Protein AF-A0A3D4LLF5-F1 (afdb_monomer_lite)

Structure (mmCIF, N/CA/C/O backbone):
data_AF-A0A3D4LLF5-F1
#
_entry.id   AF-A0A3D4LLF5-F1
#
loop_
_atom_site.group_PDB
_atom_site.id
_atom_site.type_symbol
_atom_site.label_atom_id
_atom_site.label_alt_id
_atom_site.label_comp_id
_atom_site.label_asym_id
_atom_site.label_entity_id
_atom_site.label_seq_id
_atom_site.pdbx_PDB_ins_code
_atom_site.Cartn_x
_atom_site.Cartn_y
_atom_site.Cartn_z
_atom_site.occupancy
_atom_site.B_iso_or_equiv
_atom_site.auth_seq_id
_atom_site.auth_comp_id
_atom_site.auth_asym_id
_atom_site.auth_atom_id
_atom_site.pdbx_PDB_model_num
ATOM 1 N N . MET A 1 1 ? -33.098 -4.648 10.821 1.00 73.19 1 MET A N 1
ATOM 2 C CA . MET A 1 1 ? -31.675 -4.906 11.107 1.00 73.19 1 MET A CA 1
ATOM 3 C C . MET A 1 1 ? -30.888 -3.994 10.192 1.00 73.19 1 MET A C 1
ATOM 5 O O . MET A 1 1 ? -31.123 -4.055 8.991 1.00 73.19 1 MET A O 1
ATOM 9 N N . ASP A 1 2 ? -30.078 -3.092 10.737 1.00 93.12 2 ASP A N 1
ATOM 10 C CA . ASP A 1 2 ? -29.230 -2.230 9.913 1.00 93.12 2 ASP A CA 1
ATOM 11 C C . ASP A 1 2 ? -27.954 -3.000 9.549 1.00 93.12 2 ASP A C 1
ATOM 13 O O . ASP A 1 2 ? -27.067 -3.206 10.375 1.00 93.12 2 ASP A O 1
ATOM 17 N N . TYR A 1 3 ? -27.881 -3.478 8.306 1.00 96.69 3 TYR A N 1
ATOM 18 C CA . TYR A 1 3 ? -26.723 -4.229 7.818 1.00 96.69 3 TYR A CA 1
ATOM 19 C C . TYR A 1 3 ? -25.443 -3.393 7.787 1.00 96.69 3 TYR A C 1
ATOM 21 O O . TYR A 1 3 ? -24.353 -3.955 7.878 1.00 96.69 3 TYR A O 1
ATOM 29 N N . LYS A 1 4 ? -25.551 -2.064 7.682 1.00 95.75 4 LYS A N 1
ATOM 30 C CA . LYS A 1 4 ? -24.389 -1.176 7.712 1.00 95.75 4 LYS A CA 1
ATOM 31 C C . LYS A 1 4 ? -23.790 -1.127 9.110 1.00 95.75 4 LYS A C 1
ATOM 33 O O . LYS A 1 4 ? -22.574 -1.208 9.250 1.00 95.75 4 LYS A O 1
ATOM 38 N N . GLU A 1 5 ? -24.635 -1.005 10.127 1.00 96.44 5 GLU A N 1
ATOM 39 C CA . GLU A 1 5 ? -24.200 -1.010 11.523 1.00 96.44 5 GLU A CA 1
ATOM 40 C C . GLU A 1 5 ? -23.519 -2.337 11.878 1.00 96.44 5 GLU A C 1
ATOM 42 O O . GLU A 1 5 ? -22.401 -2.327 12.391 1.00 96.44 5 GLU A O 1
ATOM 47 N N . LEU A 1 6 ? -24.114 -3.464 11.470 1.00 96.94 6 LEU A N 1
ATOM 48 C CA . LEU A 1 6 ? -23.526 -4.792 11.661 1.00 96.94 6 LEU A CA 1
ATOM 49 C C . LEU A 1 6 ? -22.173 -4.944 10.946 1.00 96.94 6 LEU A C 1
ATOM 51 O O . LEU A 1 6 ? -21.222 -5.467 11.522 1.00 96.94 6 LEU A O 1
ATOM 55 N N . ALA A 1 7 ? -22.063 -4.480 9.698 1.00 95.69 7 ALA A N 1
ATOM 56 C CA . ALA A 1 7 ? -20.805 -4.534 8.956 1.00 95.69 7 ALA A CA 1
ATOM 57 C C . ALA A 1 7 ? -19.711 -3.694 9.632 1.00 95.69 7 ALA A C 1
ATOM 59 O O . ALA A 1 7 ? -18.576 -4.147 9.749 1.00 95.69 7 ALA A O 1
ATOM 60 N N . LEU A 1 8 ? -20.051 -2.496 10.120 1.00 95.12 8 LEU A N 1
ATOM 61 C CA . LEU A 1 8 ? -19.115 -1.638 10.849 1.00 95.12 8 LEU A CA 1
ATOM 62 C C . LEU A 1 8 ? -18.669 -2.265 12.173 1.00 95.12 8 LEU A C 1
ATOM 64 O O . LEU A 1 8 ? -17.504 -2.129 12.543 1.00 95.12 8 LEU A O 1
ATOM 68 N N . GLU A 1 9 ? -19.572 -2.933 12.886 1.00 96.06 9 GLU A N 1
ATOM 69 C CA . GLU A 1 9 ? -19.248 -3.647 14.121 1.00 96.06 9 GLU A CA 1
ATOM 70 C C . GLU A 1 9 ? -18.303 -4.824 13.855 1.00 96.06 9 GLU A C 1
ATOM 72 O O . GLU A 1 9 ? -17.271 -4.945 14.517 1.00 96.06 9 GLU A O 1
ATOM 77 N N . LEU A 1 10 ? -18.605 -5.654 12.851 1.00 96.06 10 LEU A N 1
ATOM 78 C CA . LEU A 1 10 ? -17.732 -6.755 12.439 1.00 96.06 10 LEU A CA 1
ATOM 79 C C . LEU A 1 10 ? -16.350 -6.239 12.037 1.00 96.06 10 LEU A C 1
ATOM 81 O O . LEU A 1 10 ? -15.342 -6.770 12.492 1.00 96.06 10 LEU A O 1
ATOM 85 N N . HIS A 1 11 ? -16.298 -5.180 11.234 1.00 96.25 11 HIS A N 1
ATOM 86 C CA . HIS A 1 11 ? -15.044 -4.611 10.747 1.00 96.25 11 HIS A CA 1
ATOM 87 C C . HIS A 1 11 ? -14.169 -4.056 11.875 1.00 96.25 11 HIS A C 1
ATOM 89 O O . HIS A 1 11 ? -12.971 -4.299 11.900 1.00 96.25 11 HIS A O 1
ATOM 95 N N . LYS A 1 12 ? -14.759 -3.349 12.848 1.00 95.06 12 LYS A N 1
ATOM 96 C CA . LYS A 1 12 ? -14.021 -2.765 13.985 1.00 95.06 12 LYS A CA 1
ATOM 97 C C . LYS A 1 12 ? -13.471 -3.802 14.962 1.00 95.06 12 LYS A C 1
ATOM 99 O O . LYS A 1 12 ? -12.489 -3.522 15.643 1.00 95.06 12 LYS A O 1
ATOM 104 N N . ASN A 1 13 ? -14.121 -4.959 15.066 1.00 96.69 13 ASN A N 1
ATOM 105 C CA . ASN A 1 13 ? -13.797 -5.983 16.059 1.00 96.69 13 ASN A CA 1
ATOM 106 C C . ASN A 1 13 ? -12.906 -7.111 15.512 1.00 96.69 13 ASN A C 1
ATOM 108 O O . ASN A 1 13 ? -12.638 -8.071 16.232 1.00 96.69 13 ASN A O 1
ATOM 112 N N . ASN A 1 14 ? -12.455 -7.024 14.259 1.00 97.44 14 ASN A N 1
ATOM 113 C CA . ASN A 1 14 ? -11.638 -8.051 13.616 1.00 97.44 14 ASN A CA 1
ATOM 114 C C . ASN A 1 14 ? -10.404 -7.444 12.941 1.00 97.44 14 ASN A C 1
ATOM 116 O O . ASN A 1 14 ? -10.374 -6.261 12.620 1.00 97.44 14 ASN A O 1
ATOM 120 N N . ILE A 1 15 ? -9.388 -8.281 12.716 1.00 97.12 15 ILE A N 1
ATOM 121 C CA . ILE A 1 15 ? -8.206 -7.896 11.941 1.00 97.12 15 ILE A CA 1
ATOM 122 C C . ILE A 1 15 ? -8.589 -7.880 10.462 1.00 97.12 15 ILE A C 1
ATOM 124 O O . ILE A 1 15 ? -9.012 -8.897 9.911 1.00 97.12 15 ILE A O 1
ATOM 128 N N . VAL A 1 16 ? -8.401 -6.734 9.821 1.00 97.25 16 VAL A N 1
ATOM 129 C CA . VAL A 1 16 ? -8.679 -6.520 8.405 1.00 97.25 16 VAL A CA 1
ATOM 130 C C . VAL A 1 16 ? -7.372 -6.616 7.636 1.00 97.25 16 VAL A C 1
ATOM 132 O O . VAL A 1 16 ? -6.422 -5.866 7.888 1.00 97.25 16 VAL A O 1
ATOM 135 N N . VAL A 1 17 ? -7.342 -7.553 6.693 1.00 97.38 17 VAL A N 1
ATOM 136 C CA . VAL A 1 17 ? -6.170 -7.844 5.873 1.00 97.38 17 VAL A CA 1
ATOM 137 C C . VAL A 1 17 ? -6.534 -7.688 4.407 1.00 97.38 17 VAL A C 1
ATOM 139 O O . VAL A 1 17 ? -7.460 -8.345 3.933 1.00 97.38 17 VAL A O 1
ATOM 142 N N . ASP A 1 18 ? -5.776 -6.860 3.697 1.00 97.00 18 ASP A N 1
ATOM 143 C CA . ASP A 1 18 ? -5.736 -6.893 2.238 1.00 97.00 18 ASP A CA 1
ATOM 144 C C . ASP A 1 18 ? -4.524 -7.718 1.796 1.00 97.00 18 ASP A C 1
ATOM 146 O O . ASP A 1 18 ? -3.407 -7.500 2.271 1.00 97.00 18 ASP A O 1
ATOM 150 N N . THR A 1 19 ? -4.737 -8.703 0.927 1.00 96.38 19 THR A N 1
ATOM 151 C CA . THR A 1 19 ? -3.685 -9.639 0.513 1.00 96.38 19 THR A CA 1
ATOM 152 C C . THR A 1 19 ? -3.085 -9.327 -0.856 1.00 96.38 19 THR A C 1
ATOM 154 O O . THR A 1 19 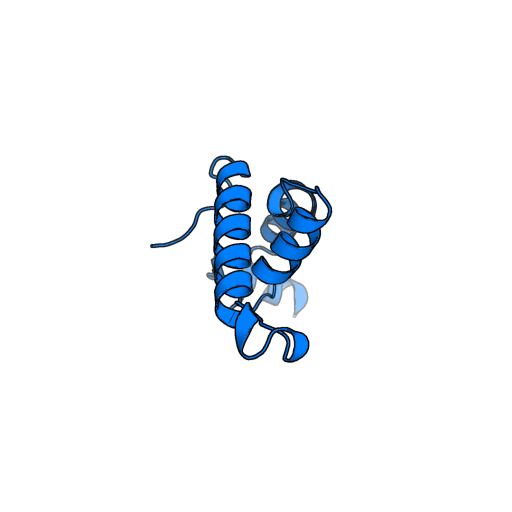? -2.240 -10.099 -1.318 1.00 96.38 19 THR A O 1
ATOM 157 N N . HIS A 1 20 ? -3.538 -8.277 -1.547 1.00 96.38 20 HIS A N 1
ATOM 158 C CA . HIS A 1 20 ? -3.093 -7.998 -2.908 1.00 96.38 20 HIS A CA 1
ATOM 159 C C . HIS A 1 20 ? -3.328 -6.541 -3.333 1.00 96.38 20 HIS A C 1
ATOM 161 O O . HIS A 1 20 ? -4.223 -6.247 -4.127 1.00 96.38 20 HIS A O 1
ATOM 167 N N . LEU A 1 21 ? -2.475 -5.637 -2.849 1.00 96.75 21 LEU A N 1
ATOM 168 C CA . LEU A 1 21 ? -2.447 -4.243 -3.292 1.00 96.75 21 LEU A CA 1
ATOM 169 C C . LEU A 1 21 ? -1.187 -3.967 -4.123 1.00 96.75 21 LEU A C 1
ATOM 171 O O . LEU A 1 21 ? -0.083 -4.204 -3.639 1.00 96.75 21 LEU A O 1
ATOM 175 N N . ASP A 1 22 ? -1.323 -3.376 -5.314 1.00 96.81 22 ASP A N 1
ATOM 176 C CA . ASP A 1 22 ? -0.203 -2.992 -6.204 1.00 96.81 22 ASP A CA 1
ATOM 177 C C . ASP A 1 22 ? 0.597 -1.764 -5.712 1.00 96.81 22 ASP A C 1
ATOM 179 O O . ASP A 1 22 ? 1.055 -0.916 -6.483 1.00 96.81 22 ASP A O 1
ATOM 183 N N . LEU A 1 23 ? 0.792 -1.667 -4.397 1.00 97.25 23 LEU A N 1
ATOM 184 C CA . LEU A 1 23 ? 1.365 -0.512 -3.720 1.00 97.25 23 LEU A CA 1
ATOM 185 C C . LEU A 1 23 ? 2.832 -0.287 -4.105 1.00 97.25 23 LEU A C 1
ATOM 187 O O . LEU A 1 23 ? 3.214 0.829 -4.439 1.00 97.25 23 LEU A O 1
ATOM 191 N N . ALA A 1 24 ? 3.662 -1.332 -4.104 1.00 97.62 24 ALA A N 1
ATOM 192 C CA . ALA A 1 24 ? 5.081 -1.215 -4.440 1.00 97.62 24 ALA A CA 1
ATOM 193 C C . ALA A 1 24 ? 5.297 -0.757 -5.890 1.00 97.62 24 ALA A C 1
ATOM 195 O O . ALA A 1 24 ? 6.193 0.047 -6.154 1.00 97.62 24 ALA A O 1
ATOM 196 N N . GLY A 1 25 ? 4.459 -1.230 -6.818 1.00 97.31 25 GLY A N 1
ATOM 197 C CA . GLY A 1 25 ? 4.475 -0.801 -8.215 1.00 97.31 25 GLY A CA 1
ATOM 198 C C . GLY A 1 25 ? 4.124 0.677 -8.365 1.00 97.31 25 GLY A C 1
ATOM 199 O O . GLY A 1 25 ? 4.851 1.422 -9.025 1.00 97.31 25 GLY A O 1
ATOM 200 N N . GLU A 1 26 ? 3.054 1.131 -7.710 1.00 97.69 26 GLU A N 1
ATOM 201 C CA . GLU A 1 26 ? 2.679 2.546 -7.735 1.00 97.69 26 GLU A CA 1
ATOM 202 C C . GLU A 1 26 ? 3.738 3.443 -7.087 1.00 97.69 26 GLU A C 1
ATOM 204 O O . GLU A 1 26 ? 4.143 4.440 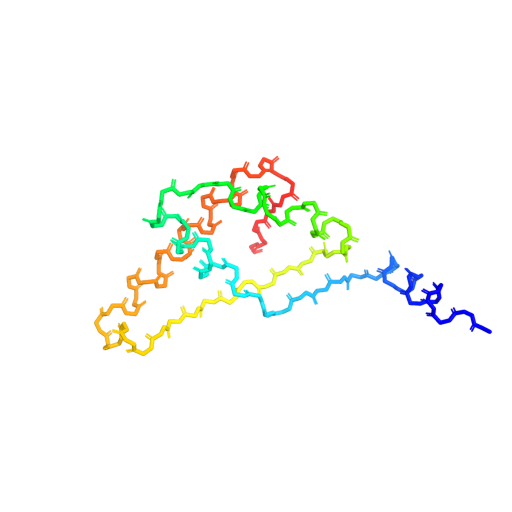-7.693 1.00 97.69 26 GLU A O 1
ATOM 209 N N . ILE A 1 27 ? 4.202 3.092 -5.883 1.00 98.31 27 ILE A N 1
ATOM 210 C CA . ILE A 1 27 ? 5.241 3.847 -5.174 1.00 98.31 27 ILE A CA 1
ATOM 211 C C . ILE A 1 27 ? 6.476 3.960 -6.059 1.00 98.31 27 ILE A C 1
ATOM 213 O O . ILE A 1 27 ? 7.026 5.048 -6.200 1.00 98.31 27 ILE A O 1
ATOM 217 N N . TYR A 1 28 ? 6.891 2.871 -6.705 1.00 98.31 28 TYR A N 1
ATOM 218 C CA . TYR A 1 28 ? 8.042 2.892 -7.598 1.00 98.31 28 TYR A CA 1
ATOM 219 C C . TYR A 1 28 ? 7.841 3.810 -8.805 1.00 98.31 28 TYR A C 1
ATOM 221 O O . TYR A 1 28 ? 8.736 4.588 -9.132 1.00 98.31 28 TYR A O 1
ATOM 229 N N . ASN A 1 29 ? 6.669 3.783 -9.441 1.00 97.50 29 ASN A N 1
ATOM 230 C CA . ASN A 1 29 ? 6.372 4.671 -10.567 1.00 97.50 29 AS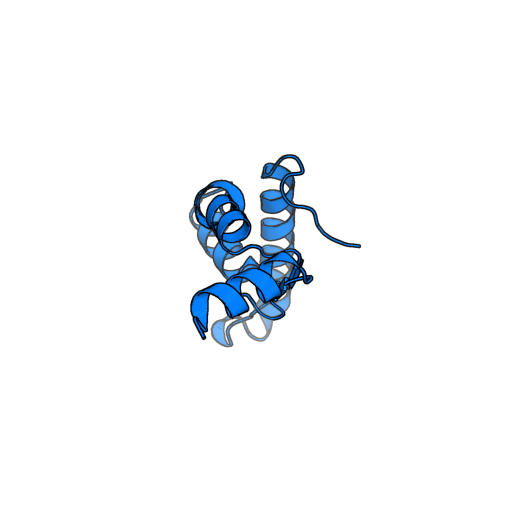N A CA 1
ATOM 231 C C . ASN A 1 29 ? 6.452 6.151 -10.159 1.00 97.50 29 ASN A C 1
ATOM 233 O O . ASN A 1 29 ? 7.057 6.961 -10.864 1.00 97.50 29 ASN A O 1
ATOM 237 N N . ARG A 1 30 ? 5.903 6.498 -8.991 1.00 98.19 30 ARG A N 1
ATOM 238 C CA . ARG A 1 30 ? 5.964 7.852 -8.417 1.00 98.19 30 ARG A CA 1
ATOM 239 C C . ARG A 1 30 ? 7.381 8.246 -8.008 1.00 98.19 30 ARG A C 1
ATOM 241 O O . ARG A 1 30 ? 7.828 9.345 -8.330 1.00 98.19 30 ARG A O 1
ATOM 248 N N . TYR A 1 31 ? 8.120 7.320 -7.405 1.00 97.00 31 TYR A N 1
ATOM 249 C CA . TYR A 1 31 ? 9.529 7.484 -7.057 1.00 97.00 31 TYR A CA 1
ATOM 250 C C . TYR A 1 31 ? 10.380 7.814 -8.285 1.00 97.00 31 TYR A C 1
ATOM 252 O O . TYR A 1 31 ? 11.179 8.750 -8.263 1.00 97.00 31 TYR A O 1
ATOM 260 N N . MET A 1 32 ? 10.169 7.095 -9.391 1.00 97.12 32 MET A N 1
ATOM 261 C CA . MET A 1 32 ? 10.846 7.357 -10.664 1.00 97.12 32 MET A CA 1
ATOM 262 C C . MET A 1 32 ? 10.445 8.704 -11.283 1.00 97.12 32 MET A C 1
ATOM 264 O O . MET A 1 32 ? 11.247 9.308 -11.993 1.00 97.12 32 MET A O 1
ATOM 268 N N . ALA A 1 33 ? 9.244 9.203 -10.979 1.00 97.81 33 ALA A N 1
ATOM 269 C CA . ALA A 1 33 ? 8.792 10.547 -11.338 1.00 97.81 33 ALA A CA 1
ATOM 270 C C . ALA A 1 33 ? 9.287 11.649 -10.372 1.00 97.81 33 ALA A C 1
ATOM 272 O O . ALA A 1 33 ? 9.011 12.827 -10.597 1.00 97.81 33 ALA A O 1
ATOM 273 N N . GLY A 1 34 ? 10.036 11.293 -9.322 1.00 97.50 34 GLY A N 1
ATOM 274 C CA . GLY A 1 34 ? 10.605 12.224 -8.343 1.00 97.50 34 GLY A CA 1
ATOM 275 C C . GLY A 1 34 ? 9.713 12.525 -7.134 1.00 97.50 34 GLY A C 1
ATOM 276 O O . GLY A 1 34 ? 10.094 13.343 -6.296 1.00 97.50 34 GLY A O 1
ATOM 277 N N . GLU A 1 35 ? 8.556 11.875 -7.018 1.00 97.94 35 GLU A N 1
ATOM 278 C CA . GLU A 1 35 ? 7.672 11.974 -5.853 1.00 97.94 35 GLU A CA 1
ATOM 279 C C . GLU A 1 35 ? 8.148 11.049 -4.716 1.00 97.94 35 GLU A C 1
ATOM 281 O O . GLU A 1 35 ? 8.722 9.987 -4.950 1.00 97.94 35 GLU A O 1
ATOM 286 N N . LYS A 1 36 ? 7.925 11.464 -3.464 1.00 95.44 36 LYS A N 1
ATOM 287 C CA . LYS A 1 36 ? 8.282 10.723 -2.244 1.00 95.44 36 LYS A CA 1
ATOM 288 C C . LYS A 1 36 ? 7.159 10.818 -1.213 1.00 95.44 36 LYS A C 1
ATOM 290 O O . LYS A 1 36 ? 6.264 11.650 -1.362 1.00 95.44 36 LYS A O 1
ATOM 295 N N . GLU A 1 37 ? 7.259 10.018 -0.152 1.00 97.31 37 GLU A N 1
ATOM 296 C CA . GLU A 1 37 ? 6.284 9.972 0.947 1.00 97.31 37 GLU A CA 1
ATOM 297 C C . GLU A 1 37 ? 4.877 9.611 0.435 1.00 97.31 37 GLU A C 1
ATOM 299 O O . GLU A 1 37 ? 3.866 10.177 0.857 1.00 97.31 37 GLU A O 1
ATOM 304 N N . VAL A 1 38 ? 4.805 8.683 -0.520 1.00 98.12 38 VAL A N 1
ATOM 305 C CA . VAL A 1 38 ? 3.576 8.322 -1.237 1.00 98.12 38 VAL A CA 1
ATOM 306 C C . VAL A 1 38 ? 2.533 7.755 -0.277 1.00 98.12 38 VAL A C 1
ATOM 308 O O . VAL A 1 38 ? 1.373 8.172 -0.316 1.00 98.12 38 VAL A O 1
ATOM 311 N N . ILE A 1 39 ? 2.928 6.851 0.621 1.00 97.88 39 ILE A N 1
ATOM 312 C CA . ILE A 1 39 ? 2.036 6.268 1.625 1.00 97.88 39 ILE A CA 1
ATOM 313 C C . ILE A 1 39 ? 1.470 7.377 2.503 1.00 97.88 39 ILE A C 1
ATOM 315 O O . ILE A 1 39 ? 0.257 7.480 2.663 1.00 97.88 39 ILE A O 1
ATOM 319 N N . LYS A 1 40 ? 2.330 8.244 3.033 1.00 97.50 40 LYS A N 1
ATOM 320 C CA . LYS A 1 40 ? 1.930 9.353 3.904 1.00 97.50 40 LYS A CA 1
ATOM 321 C C . LYS A 1 40 ? 0.956 10.308 3.211 1.00 97.50 40 LYS A C 1
ATOM 323 O O . LYS A 1 40 ? -0.039 10.699 3.816 1.00 97.50 40 LYS A O 1
ATOM 328 N N . ASN A 1 41 ? 1.229 10.659 1.957 1.00 97.31 41 ASN A N 1
ATOM 329 C CA . ASN A 1 41 ? 0.487 11.688 1.232 1.00 97.31 41 ASN A CA 1
ATOM 330 C C . ASN A 1 41 ? -0.828 11.180 0.617 1.00 97.31 41 ASN A C 1
ATOM 332 O O . ASN A 1 41 ? -1.775 11.959 0.510 1.00 97.31 41 ASN A O 1
ATOM 336 N N . HIS A 1 42 ? -0.915 9.898 0.239 1.00 97.25 42 HIS A N 1
ATOM 337 C CA . HIS A 1 42 ? -2.069 9.357 -0.503 1.00 97.25 42 HIS A CA 1
ATOM 338 C C . HIS A 1 42 ? -2.830 8.246 0.228 1.00 97.25 42 HIS A C 1
ATOM 340 O O . HIS A 1 42 ? -4.040 8.099 0.040 1.00 97.25 42 HIS A O 1
ATOM 346 N N . TYR A 1 43 ? -2.156 7.473 1.081 1.00 97.00 43 TYR A N 1
ATOM 347 C CA . TYR A 1 43 ? -2.693 6.211 1.594 1.00 97.00 43 TYR A CA 1
ATOM 348 C C . TYR A 1 43 ? -2.971 6.198 3.091 1.00 97.00 43 TYR A C 1
ATOM 350 O O . TYR A 1 43 ? -3.992 5.653 3.500 1.00 97.00 43 TYR A O 1
ATOM 358 N N . LEU A 1 44 ? -2.115 6.803 3.912 1.00 96.88 44 LEU A N 1
ATOM 359 C CA . LEU A 1 44 ? -2.103 6.607 5.360 1.00 96.88 44 LEU A CA 1
ATOM 360 C C . LEU A 1 44 ? -3.457 6.918 6.007 1.00 96.88 44 LEU A C 1
ATOM 362 O O . LEU A 1 44 ? -4.022 6.088 6.718 1.00 96.88 44 LEU A O 1
ATOM 366 N N . GLU A 1 45 ? -4.021 8.086 5.702 1.00 97.06 45 GLU A N 1
ATOM 367 C CA . GLU A 1 45 ? -5.328 8.489 6.229 1.00 97.06 45 GLU A CA 1
ATOM 368 C C . GLU A 1 45 ? -6.464 7.590 5.730 1.00 97.06 45 GLU A C 1
ATOM 370 O O . GLU A 1 45 ? -7.423 7.328 6.458 1.00 97.06 45 GLU A O 1
ATOM 375 N N . ASN A 1 46 ? -6.360 7.081 4.503 1.00 96.81 46 ASN A N 1
ATOM 376 C CA . ASN A 1 46 ? -7.353 6.179 3.932 1.00 96.81 46 ASN A CA 1
ATOM 377 C C . ASN A 1 46 ? -7.247 4.772 4.531 1.00 96.81 46 ASN A C 1
ATOM 379 O O . ASN A 1 46 ? -8.278 4.172 4.822 1.00 96.81 46 ASN A O 1
ATOM 383 N N . PHE A 1 47 ? -6.041 4.275 4.809 1.00 96.25 47 PHE A N 1
ATOM 384 C CA . PHE A 1 47 ? -5.833 3.014 5.522 1.00 96.25 47 PHE A CA 1
ATOM 385 C C . PHE A 1 47 ? -6.388 3.080 6.944 1.00 96.25 47 PHE A C 1
ATOM 387 O O . PHE A 1 47 ? -7.124 2.179 7.351 1.00 96.25 47 PHE A O 1
ATOM 394 N N . LYS A 1 48 ? -6.136 4.184 7.661 1.00 95.12 48 LYS A N 1
ATOM 395 C CA . LYS A 1 48 ? -6.692 4.430 9.001 1.00 95.12 48 LYS A CA 1
ATOM 396 C C . LYS A 1 48 ? -8.221 4.473 8.986 1.00 95.12 48 LYS A C 1
ATOM 398 O O . LYS A 1 48 ? -8.862 3.789 9.781 1.00 95.12 48 LYS A O 1
ATOM 403 N N . LYS A 1 49 ? -8.824 5.229 8.062 1.00 95.38 49 LYS A N 1
ATOM 404 C CA . LYS A 1 49 ? -10.293 5.304 7.911 1.00 95.38 49 LYS A CA 1
ATOM 405 C C . LYS A 1 49 ? -10.907 3.976 7.472 1.00 95.38 49 LYS A C 1
ATOM 407 O O . LYS A 1 49 ? -12.000 3.637 7.915 1.00 95.38 49 LYS A O 1
ATOM 412 N N . GLY A 1 50 ? -10.204 3.248 6.610 1.00 94.19 50 GLY A N 1
ATOM 413 C CA . GLY A 1 50 ? -10.576 1.923 6.132 1.00 94.19 50 GLY A CA 1
ATOM 414 C C . GLY A 1 50 ? -10.369 0.820 7.166 1.00 94.19 50 GLY A C 1
ATOM 415 O O . GLY A 1 50 ? -10.828 -0.288 6.936 1.00 94.19 50 GLY A O 1
ATOM 416 N N . GLY A 1 51 ? -9.720 1.098 8.301 1.00 95.88 51 GLY A N 1
ATOM 417 C CA . GLY A 1 51 ? -9.504 0.132 9.378 1.00 95.88 51 GLY A CA 1
ATOM 418 C C . GLY A 1 51 ? -8.584 -1.031 9.005 1.00 95.88 51 GLY A C 1
ATOM 419 O O . GLY A 1 51 ? -8.723 -2.100 9.584 1.00 95.88 51 GLY A O 1
ATOM 420 N N . PHE A 1 52 ? -7.679 -0.854 8.038 1.00 96.56 52 PHE A N 1
ATOM 421 C CA . PHE A 1 52 ? -6.740 -1.905 7.644 1.00 96.56 52 PHE A CA 1
ATOM 422 C C . PHE A 1 52 ? -5.659 -2.100 8.705 1.00 96.56 52 PHE A C 1
ATOM 424 O O . PHE A 1 52 ? -5.044 -1.138 9.167 1.00 96.56 52 PHE A O 1
ATOM 431 N N . ASN A 1 53 ? -5.400 -3.356 9.063 1.00 96.75 53 ASN A N 1
ATOM 432 C CA . ASN A 1 53 ? -4.355 -3.719 10.020 1.00 96.75 53 ASN A CA 1
ATOM 433 C C . ASN A 1 53 ? -3.111 -4.277 9.328 1.00 96.75 53 ASN A C 1
ATOM 435 O O . ASN A 1 53 ? -2.004 -4.115 9.834 1.00 96.75 53 ASN A O 1
ATOM 439 N N . LEU A 1 54 ? -3.297 -4.948 8.191 1.00 97.00 54 LEU A N 1
ATOM 440 C CA . LEU A 1 54 ? -2.224 -5.538 7.404 1.00 97.00 54 LEU A CA 1
ATOM 441 C C . LEU A 1 54 ? -2.548 -5.411 5.919 1.00 97.00 54 LEU A C 1
ATOM 443 O O . LEU A 1 54 ? -3.674 -5.662 5.492 1.00 97.00 54 LEU A O 1
ATOM 447 N N . ILE A 1 55 ? -1.539 -5.045 5.139 1.00 97.25 55 ILE A N 1
ATOM 448 C CA . ILE A 1 55 ? -1.622 -4.970 3.686 1.00 97.25 55 ILE A CA 1
ATOM 449 C C . ILE A 1 55 ? -0.436 -5.738 3.123 1.00 97.25 55 ILE A C 1
ATOM 451 O O . ILE A 1 55 ? 0.711 -5.490 3.500 1.00 97.25 55 ILE A O 1
ATOM 455 N N . VAL A 1 56 ? -0.712 -6.666 2.214 1.00 97.31 56 VAL A N 1
ATOM 456 C CA . VAL A 1 56 ? 0.308 -7.353 1.428 1.00 97.31 56 VAL A CA 1
ATOM 457 C C . VAL A 1 56 ? 0.448 -6.612 0.108 1.00 97.31 56 VAL A C 1
ATOM 459 O O . VAL A 1 56 ? -0.423 -6.683 -0.759 1.00 97.31 56 VAL A O 1
ATOM 462 N N . SER A 1 57 ? 1.559 -5.891 -0.036 1.00 96.94 57 SER A N 1
ATOM 463 C CA . SER A 1 57 ? 1.905 -5.294 -1.319 1.00 96.94 57 SER A CA 1
ATOM 464 C C . SER A 1 57 ? 2.368 -6.379 -2.284 1.00 96.94 57 SER A C 1
ATOM 466 O O . SER A 1 57 ? 3.333 -7.091 -1.998 1.00 96.94 57 SER A O 1
ATOM 468 N N . SER A 1 58 ? 1.734 -6.471 -3.446 1.00 96.69 58 SER A N 1
ATOM 469 C CA . SER A 1 58 ? 2.241 -7.266 -4.562 1.00 96.69 58 SER A CA 1
ATOM 470 C C . SER A 1 58 ? 3.510 -6.622 -5.139 1.00 96.69 58 SER A C 1
ATOM 472 O O . SER A 1 58 ? 3.744 -5.414 -5.023 1.00 96.69 58 SER A O 1
ATOM 474 N N . LEU A 1 59 ? 4.344 -7.459 -5.758 1.00 96.56 59 LEU A N 1
ATOM 475 C CA . LEU A 1 59 ? 5.371 -7.034 -6.703 1.00 96.56 59 LEU A CA 1
ATOM 476 C C . LEU A 1 59 ? 4.900 -7.471 -8.082 1.00 96.56 59 LEU A C 1
ATOM 478 O O . LEU A 1 59 ? 4.789 -8.669 -8.347 1.00 96.56 59 LEU A O 1
ATOM 482 N N . TYR A 1 60 ? 4.616 -6.500 -8.938 1.00 95.25 60 TYR A N 1
ATOM 483 C CA . TYR A 1 60 ? 4.147 -6.745 -10.294 1.00 95.25 60 TYR A CA 1
ATOM 484 C C . TYR A 1 60 ? 5.199 -6.284 -11.300 1.00 95.25 60 TYR A C 1
ATOM 486 O O . TYR A 1 60 ? 5.760 -5.195 -11.178 1.00 95.25 60 TYR A O 1
ATOM 494 N N . ILE A 1 61 ? 5.472 -7.118 -12.301 1.00 96.75 61 ILE A N 1
ATOM 495 C CA . ILE A 1 61 ? 6.430 -6.834 -13.369 1.00 96.75 61 ILE A CA 1
ATOM 496 C C . ILE A 1 61 ? 5.693 -7.013 -14.686 1.00 96.75 61 ILE A C 1
ATOM 498 O O . ILE A 1 61 ? 5.216 -8.104 -14.985 1.00 96.75 61 ILE A O 1
ATOM 502 N N . ASP A 1 62 ? 5.626 -5.938 -15.461 1.00 95.19 62 A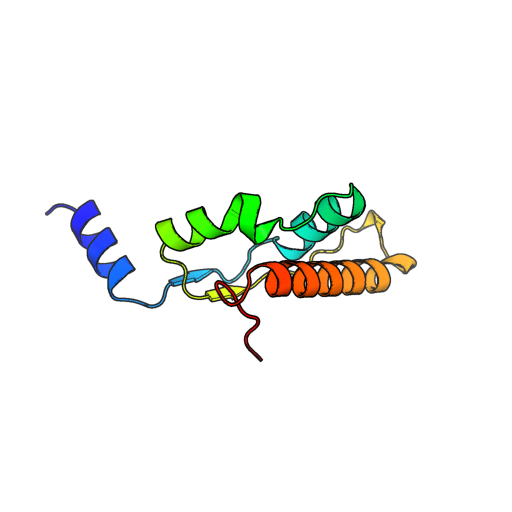SP A N 1
ATOM 503 C CA . ASP A 1 62 ? 5.052 -5.974 -16.798 1.00 95.19 62 ASP A CA 1
ATOM 504 C C . ASP A 1 62 ? 5.941 -6.773 -17.768 1.00 95.19 62 ASP A C 1
ATOM 506 O O . ASP A 1 62 ? 7.173 -6.751 -17.661 1.00 95.19 62 ASP A O 1
ATOM 510 N N . GLU A 1 63 ? 5.320 -7.446 -18.738 1.00 96.81 63 GLU A N 1
ATOM 511 C CA . GLU A 1 63 ? 6.010 -8.222 -19.773 1.00 96.81 63 GLU A CA 1
ATOM 512 C C . GLU A 1 63 ? 7.025 -7.385 -20.561 1.00 96.81 63 GLU A C 1
ATOM 514 O O . GLU A 1 63 ? 8.042 -7.922 -20.998 1.00 96.81 63 GLU A O 1
ATOM 519 N N . LEU A 1 64 ? 6.819 -6.068 -20.679 1.00 96.50 64 LEU A N 1
ATOM 520 C CA . LEU A 1 64 ? 7.754 -5.166 -21.361 1.00 96.50 64 LEU A CA 1
ATOM 521 C C . LEU A 1 64 ? 9.154 -5.130 -20.719 1.00 96.50 64 LEU A C 1
ATOM 523 O O . LEU A 1 64 ? 10.120 -4.729 -21.366 1.00 96.50 64 LEU A O 1
ATOM 527 N N . PHE A 1 65 ? 9.270 -5.526 -19.447 1.00 96.00 65 PHE A N 1
ATOM 528 C CA . PHE A 1 65 ? 10.538 -5.597 -18.716 1.00 96.00 65 PHE A CA 1
ATOM 529 C C . PHE A 1 65 ? 11.184 -6.987 -18.769 1.00 96.00 65 PHE A C 1
ATOM 531 O O . PHE A 1 65 ? 12.240 -7.197 -18.161 1.00 96.00 65 PHE A O 1
ATOM 538 N N . LEU A 1 66 ? 10.568 -7.948 -19.455 1.00 95.56 66 LEU A N 1
ATOM 539 C CA . LEU A 1 66 ? 11.099 -9.295 -19.589 1.00 95.56 66 LEU A CA 1
ATOM 540 C C . LEU A 1 66 ? 11.955 -9.460 -20.857 1.00 95.56 66 LEU A C 1
ATOM 542 O O . LEU A 1 66 ? 11.645 -8.865 -21.887 1.00 95.56 66 LEU A O 1
ATOM 546 N N . PRO A 1 67 ? 12.962 -10.354 -20.807 1.00 93.31 67 PRO A N 1
ATOM 547 C CA . PRO A 1 67 ? 13.459 -11.044 -19.608 1.00 93.31 67 PRO A CA 1
ATOM 548 C C . PRO A 1 67 ? 14.492 -10.236 -18.799 1.00 93.31 67 PRO A C 1
ATOM 550 O O . PRO A 1 67 ? 14.719 -10.542 -17.627 1.00 93.31 67 PRO A O 1
ATOM 553 N N . GLU A 1 68 ? 15.139 -9.226 -19.381 1.00 96.94 68 GLU A N 1
ATOM 554 C CA . GLU A 1 68 ? 16.383 -8.669 -18.831 1.00 96.94 68 GLU A CA 1
ATOM 555 C C . GLU A 1 68 ? 16.180 -7.727 -17.637 1.00 96.94 68 GLU A C 1
ATOM 557 O O . GLU A 1 68 ? 17.068 -7.604 -16.788 1.00 96.94 68 GLU A O 1
ATOM 562 N N . MET A 1 69 ? 15.042 -7.034 -17.552 1.00 97.38 69 MET A N 1
ATOM 563 C CA . MET A 1 69 ? 14.822 -5.978 -16.557 1.00 97.38 69 MET A CA 1
ATOM 564 C C . MET A 1 69 ? 14.006 -6.421 -15.340 1.00 97.38 69 MET A C 1
ATOM 566 O O . MET A 1 69 ? 13.983 -5.685 -14.352 1.00 97.38 69 MET A O 1
ATOM 570 N N . ALA A 1 70 ? 13.419 -7.620 -15.349 1.00 97.50 70 ALA A N 1
ATOM 571 C CA . ALA A 1 70 ? 12.525 -8.109 -14.296 1.00 97.50 70 ALA A CA 1
ATOM 572 C C . ALA A 1 70 ? 13.101 -7.924 -12.881 1.00 97.50 70 ALA A C 1
ATOM 574 O O . ALA A 1 70 ? 12.502 -7.278 -12.022 1.00 97.50 70 ALA A O 1
ATOM 575 N N . LEU A 1 71 ? 14.325 -8.419 -12.663 1.00 97.56 71 LEU A N 1
ATOM 576 C CA . LEU A 1 71 ? 15.003 -8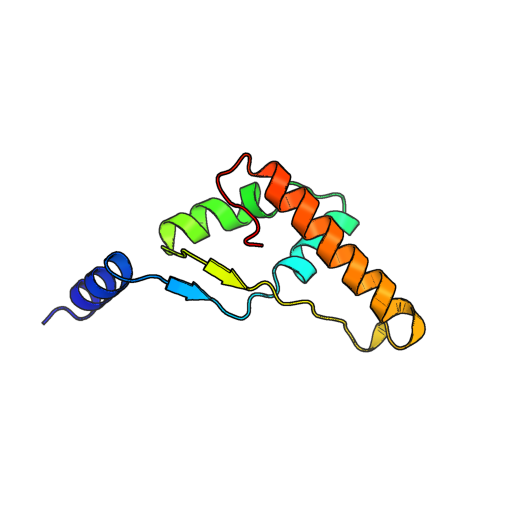.331 -11.369 1.00 97.56 71 LEU A CA 1
ATOM 577 C C . LEU A 1 71 ? 15.271 -6.878 -10.957 1.00 97.56 71 LEU A C 1
ATOM 579 O O . LEU A 1 71 ? 15.105 -6.524 -9.791 1.00 97.56 71 LEU A O 1
ATOM 583 N N . ARG A 1 72 ? 15.676 -6.026 -11.907 1.00 97.38 72 ARG A N 1
ATOM 584 C CA . ARG A 1 72 ? 15.945 -4.606 -11.643 1.00 97.38 72 ARG A CA 1
ATOM 585 C C . ARG A 1 72 ? 14.677 -3.886 -11.193 1.00 97.38 72 ARG A C 1
ATOM 587 O O . ARG A 1 72 ? 14.744 -3.109 -10.245 1.00 97.38 72 ARG A O 1
ATOM 594 N N . ILE A 1 73 ? 13.554 -4.150 -11.856 1.00 98.06 73 ILE A N 1
ATOM 595 C CA . ILE A 1 73 ? 12.263 -3.546 -11.521 1.00 98.06 73 ILE A CA 1
ATOM 596 C C . ILE A 1 73 ? 11.772 -4.049 -10.163 1.00 98.06 73 ILE A C 1
ATOM 598 O O . ILE A 1 73 ? 11.428 -3.231 -9.313 1.00 98.06 73 ILE A O 1
ATOM 602 N N . ALA A 1 74 ? 11.837 -5.358 -9.904 1.00 98.12 74 ALA A N 1
ATOM 603 C CA . ALA A 1 74 ? 11.443 -5.934 -8.618 1.00 98.12 74 ALA A CA 1
ATOM 604 C C . ALA A 1 74 ? 12.236 -5.339 -7.443 1.00 98.12 74 ALA A C 1
ATOM 606 O O . ALA A 1 74 ? 11.658 -4.896 -6.453 1.00 98.12 74 ALA A O 1
ATOM 607 N N . LEU A 1 75 ? 13.567 -5.272 -7.565 1.00 98.38 75 LEU A N 1
ATOM 608 C CA . LEU A 1 75 ? 14.422 -4.674 -6.535 1.00 98.38 75 LEU A CA 1
ATOM 609 C C . LEU A 1 75 ? 14.175 -3.168 -6.382 1.00 98.38 75 LEU A C 1
ATOM 611 O O . LEU A 1 75 ? 14.255 -2.650 -5.269 1.00 98.38 75 LEU A O 1
ATOM 615 N N . GLY A 1 76 ? 13.858 -2.470 -7.476 1.00 98.19 76 GLY A N 1
ATOM 616 C CA . GLY A 1 76 ? 13.458 -1.064 -7.456 1.00 98.19 76 GLY A CA 1
ATOM 617 C C . GLY A 1 76 ? 12.178 -0.838 -6.654 1.00 98.19 76 GLY A C 1
ATOM 618 O O . GLY A 1 76 ? 12.161 0.025 -5.778 1.00 98.19 76 GLY A O 1
ATOM 619 N N . GLN A 1 77 ? 11.152 -1.657 -6.893 1.00 98.38 77 GLN A N 1
ATOM 620 C CA . GLN A 1 77 ? 9.892 -1.624 -6.148 1.00 98.38 77 GLN A CA 1
ATOM 621 C C . GLN A 1 77 ? 10.091 -1.915 -4.660 1.00 98.38 77 GLN A C 1
ATOM 623 O O . GLN A 1 77 ? 9.618 -1.151 -3.823 1.00 98.38 77 GLN A O 1
ATOM 628 N N . ILE A 1 78 ? 10.853 -2.961 -4.322 1.00 98.06 78 ILE A N 1
ATOM 629 C CA . ILE A 1 78 ? 11.176 -3.298 -2.926 1.00 98.06 78 ILE A CA 1
ATOM 630 C C . ILE A 1 78 ? 11.885 -2.128 -2.241 1.00 98.06 78 ILE A C 1
ATOM 632 O O . ILE A 1 78 ? 11.507 -1.731 -1.141 1.00 98.06 78 ILE A O 1
ATOM 636 N N . ARG A 1 79 ? 12.907 -1.560 -2.891 1.00 98.06 79 ARG A N 1
ATOM 637 C CA . ARG A 1 79 ? 13.670 -0.443 -2.333 1.00 98.06 79 AR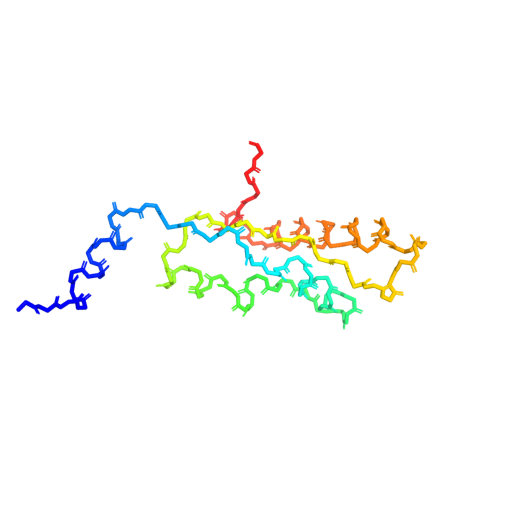G A CA 1
ATOM 638 C C . ARG A 1 79 ? 12.784 0.779 -2.100 1.00 98.06 79 ARG A C 1
ATOM 640 O O . ARG A 1 79 ? 12.838 1.350 -1.016 1.00 98.06 79 ARG A O 1
ATOM 647 N N . ALA A 1 80 ? 11.990 1.165 -3.097 1.00 98.06 80 ALA A N 1
ATOM 648 C CA . ALA A 1 80 ? 11.110 2.321 -2.994 1.00 98.06 80 ALA A CA 1
ATOM 649 C C . ALA A 1 80 ? 10.064 2.125 -1.887 1.00 98.06 80 ALA A C 1
ATOM 651 O O . ALA A 1 80 ? 9.861 3.030 -1.089 1.00 98.06 80 ALA A O 1
ATOM 652 N N . LEU A 1 81 ? 9.475 0.928 -1.774 1.00 97.75 81 LEU A N 1
ATOM 653 C CA . LEU A 1 81 ? 8.538 0.597 -0.700 1.00 97.75 81 LEU A CA 1
ATOM 654 C C . LEU A 1 81 ? 9.182 0.716 0.690 1.00 97.75 81 LEU A C 1
ATOM 656 O O . LEU A 1 81 ? 8.576 1.297 1.584 1.00 97.75 81 LEU A O 1
ATOM 660 N N . ILE A 1 82 ? 10.397 0.185 0.883 1.00 97.12 82 ILE A N 1
ATOM 661 C CA . ILE A 1 82 ? 11.115 0.282 2.166 1.00 97.12 82 ILE A CA 1
ATOM 662 C C . ILE A 1 82 ? 11.379 1.749 2.527 1.00 97.12 82 ILE A C 1
ATOM 664 O O . ILE A 1 82 ? 11.030 2.165 3.630 1.00 97.12 82 ILE A O 1
ATOM 668 N N . GLU A 1 83 ? 11.944 2.531 1.600 1.00 97.25 83 GLU A N 1
ATOM 669 C CA . GLU A 1 83 ? 12.228 3.960 1.818 1.00 97.25 83 GLU A CA 1
ATOM 670 C C . GLU A 1 83 ? 10.939 4.740 2.156 1.00 97.25 83 GLU A C 1
ATOM 672 O O . GLU A 1 83 ? 10.935 5.601 3.039 1.00 97.25 83 GLU A O 1
ATOM 677 N N . ASP A 1 84 ? 9.824 4.423 1.491 1.00 97.56 84 ASP A N 1
ATOM 678 C CA . ASP A 1 84 ? 8.548 5.107 1.708 1.00 97.56 84 ASP A CA 1
ATOM 679 C C . ASP A 1 84 ? 7.886 4.719 3.046 1.00 97.56 84 ASP A C 1
ATOM 681 O O . ASP A 1 84 ? 7.394 5.589 3.769 1.00 97.56 84 ASP A O 1
ATOM 685 N N . VAL A 1 85 ? 7.954 3.444 3.451 1.00 97.19 85 VAL A N 1
ATOM 686 C CA . VAL A 1 85 ? 7.501 2.996 4.783 1.00 97.19 85 VAL A CA 1
ATOM 687 C C . VAL A 1 85 ? 8.315 3.653 5.899 1.00 97.19 85 VAL A C 1
ATOM 689 O O . VAL A 1 85 ? 7.736 4.126 6.878 1.00 97.19 85 VAL A O 1
ATOM 692 N N . GLU A 1 86 ? 9.640 3.744 5.761 1.00 96.12 86 GLU A N 1
ATOM 693 C CA . GLU A 1 86 ? 10.503 4.417 6.743 1.00 96.12 86 GLU A CA 1
ATOM 694 C C . GLU A 1 86 ? 10.126 5.898 6.917 1.00 96.12 86 GLU A C 1
ATOM 696 O O . GLU A 1 86 ? 10.146 6.424 8.036 1.00 96.12 86 GLU A O 1
ATOM 701 N N . SER A 1 87 ? 9.696 6.561 5.837 1.00 96.06 87 SER A N 1
ATOM 702 C CA . SER A 1 87 ? 9.241 7.959 5.879 1.00 96.06 87 SER A CA 1
ATOM 703 C C . SER A 1 87 ? 7.971 8.182 6.714 1.00 96.06 87 SER A C 1
ATOM 705 O O . SER A 1 87 ? 7.720 9.297 7.174 1.00 96.06 87 SER A O 1
ATOM 707 N N . CYS A 1 88 ? 7.198 7.125 6.985 1.00 95.88 88 CYS A N 1
ATOM 708 C CA . CYS A 1 88 ? 5.972 7.192 7.779 1.00 95.88 88 CYS A CA 1
ATOM 709 C C . CYS A 1 88 ? 6.205 7.209 9.301 1.00 95.88 88 CYS A C 1
ATOM 711 O O . CYS A 1 88 ? 5.239 7.197 10.059 1.00 95.88 88 CYS A O 1
ATOM 713 N N . GLN A 1 89 ? 7.458 7.239 9.773 1.00 92.38 89 GLN A N 1
ATOM 714 C CA . GLN A 1 89 ? 7.812 7.464 11.187 1.00 92.38 89 GLN A CA 1
ATOM 715 C C . GLN A 1 89 ? 7.102 6.529 12.191 1.00 92.38 89 GLN A C 1
ATOM 717 O O . GLN A 1 89 ? 6.792 6.924 13.312 1.00 92.38 89 GLN A O 1
ATOM 722 N N . GLY A 1 90 ? 6.861 5.274 11.799 1.00 91.88 90 GLY A N 1
ATOM 723 C CA . GLY A 1 90 ? 6.256 4.249 12.658 1.00 91.88 90 GLY A CA 1
ATOM 724 C C . GLY A 1 90 ? 4.728 4.173 12.616 1.00 91.88 90 GLY A C 1
ATOM 725 O O . GLY A 1 90 ? 4.162 3.286 13.247 1.00 91.88 90 GLY A O 1
ATOM 726 N N . GLU A 1 91 ? 4.061 5.035 11.846 1.00 95.62 91 GLU A N 1
ATOM 727 C CA . GLU A 1 91 ? 2.618 4.922 11.572 1.00 95.62 91 GLU A CA 1
ATOM 728 C C . GLU A 1 91 ? 2.282 3.676 10.739 1.00 95.62 91 GLU A C 1
ATOM 730 O O . GLU A 1 91 ? 1.214 3.084 10.875 1.00 95.62 91 GLU A O 1
ATOM 735 N N . VAL A 1 92 ? 3.227 3.255 9.897 1.00 95.75 92 VAL A N 1
ATOM 736 C CA . VAL A 1 92 ? 3.251 1.946 9.241 1.00 95.75 92 VAL A CA 1
ATOM 737 C C . VAL A 1 92 ? 4.637 1.334 9.411 1.00 95.75 92 VAL A C 1
ATOM 739 O O . VAL A 1 92 ? 5.634 2.048 9.533 1.00 95.75 92 VAL A O 1
ATOM 742 N N . PHE A 1 93 ? 4.707 0.006 9.421 1.00 95.69 93 PHE A N 1
ATOM 743 C CA . PHE A 1 93 ? 5.962 -0.730 9.527 1.00 95.69 93 PHE A CA 1
ATOM 744 C C . PHE A 1 93 ? 5.909 -2.010 8.696 1.00 95.69 93 PHE A C 1
ATOM 746 O O . PHE A 1 93 ? 4.855 -2.619 8.521 1.00 95.69 93 PHE A O 1
ATOM 753 N N . LEU A 1 94 ? 7.071 -2.431 8.197 1.00 94.88 94 LEU A N 1
ATOM 754 C CA . LEU A 1 94 ? 7.216 -3.734 7.559 1.00 94.88 94 LEU A CA 1
ATOM 755 C C . LEU A 1 94 ? 7.225 -4.832 8.625 1.00 94.88 94 LEU A C 1
ATOM 757 O O . LEU A 1 94 ? 8.009 -4.781 9.575 1.00 94.88 94 LEU A O 1
ATOM 761 N N . VAL A 1 95 ? 6.375 -5.839 8.439 1.00 92.25 95 VAL A N 1
ATOM 762 C CA . VAL A 1 95 ? 6.365 -7.061 9.250 1.00 92.25 95 VAL A CA 1
ATOM 763 C C . VAL A 1 95 ? 7.455 -8.000 8.722 1.00 92.25 95 VAL A C 1
ATOM 765 O O . VAL A 1 95 ? 7.541 -8.211 7.512 1.00 92.25 95 VAL A O 1
ATOM 768 N N . LYS A 1 96 ? 8.305 -8.520 9.615 1.00 76.62 96 LYS A N 1
ATOM 769 C CA . LYS A 1 96 ? 9.408 -9.447 9.305 1.00 76.62 96 LYS A CA 1
ATOM 770 C C . LYS A 1 96 ? 9.136 -10.831 9.871 1.00 76.62 96 LYS A C 1
ATOM 772 O O . LYS A 1 96 ? 8.546 -10.888 10.972 1.00 76.62 96 LYS A O 1
#

Foldseek 3Di:
DPVVVVVVVVLQVDAAEAAEDQVLVVLLVCVVVVDALCCVPPNLVVCVVSSHDYYHHDQDDDPVCPDPRSVVSSVSSVVSVQRNQVVVVVSDDDDD

pLDDT: mean 96.18, std 3.38, range [73.19, 98.38]

Sequence (96 aa):
MDYKELALELHKNNIVVDTHLDLAGEIYNRYMAGEKEVIKNHYLENFKKGGFNLIVSSLYIDELFLPEMALRIALGQIRALIEDVESCQGEVFLVK

Secondary structure (DSSP, 8-state):
--HHHHHHHHHHTS--EEEEE-HHHHHHHHHHTT---HIIIIIHHHHHHHT-SEEEE-----GGGTTTTHHHHHHHHHHHHHHHHHHTTTSS----

Radius of gyration: 15.99 Å; chains: 1; bounding box: 48×23×37 Å